Protein AF-A0A5N7B386-F1 (afdb_monomer_lite)

InterPro domains:
  IPR021858 Fungal transcription factor [PF11951] (48-155)

Organism: NCBI:txid1226010

Structure (mmCIF, N/CA/C/O backbone):
data_AF-A0A5N7B386-F1
#
_entry.id   AF-A0A5N7B386-F1
#
loop_
_atom_site.group_PDB
_atom_site.id
_atom_site.type_symbol
_atom_site.label_atom_id
_atom_site.label_alt_id
_atom_site.label_comp_id
_atom_site.label_asym_id
_atom_site.label_entity_id
_atom_site.label_seq_id
_atom_site.pdbx_PDB_ins_code
_atom_site.Cartn_x
_atom_site.Cartn_y
_atom_site.Cartn_z
_atom_site.occupancy
_atom_site.B_iso_or_equiv
_atom_site.auth_seq_id
_atom_site.auth_comp_id
_atom_site.auth_asym_id
_atom_site.auth_atom_id
_atom_site.pdbx_PDB_model_num
ATOM 1 N N . MET A 1 1 ? -4.616 -22.489 17.842 1.00 37.97 1 MET A N 1
ATOM 2 C CA . MET A 1 1 ? -4.211 -21.300 18.626 1.00 37.97 1 MET A CA 1
ATOM 3 C C . MET A 1 1 ? -4.843 -20.005 18.078 1.00 37.97 1 MET A C 1
ATOM 5 O O . MET A 1 1 ? -4.196 -18.973 18.055 1.00 37.97 1 MET A O 1
ATOM 9 N N . VAL A 1 2 ? -6.106 -20.054 17.624 1.00 38.12 2 VAL A N 1
ATOM 10 C CA . VAL A 1 2 ? -6.838 -18.899 17.045 1.00 38.12 2 VAL A CA 1
ATOM 11 C C . VAL A 1 2 ? -8.043 -18.519 17.922 1.00 38.12 2 VAL A C 1
ATOM 13 O O . VAL A 1 2 ? -8.408 -17.356 18.017 1.00 38.12 2 VAL A O 1
ATOM 16 N N . ALA A 1 3 ? -8.583 -19.477 18.683 1.00 32.16 3 ALA A N 1
ATOM 17 C CA . ALA A 1 3 ? -9.737 -19.281 19.563 1.00 32.16 3 ALA A CA 1
ATOM 18 C C . ALA A 1 3 ? -9.483 -18.376 20.790 1.00 32.16 3 ALA A C 1
ATOM 20 O O . ALA A 1 3 ? -10.435 -17.926 21.415 1.00 32.16 3 ALA A O 1
ATOM 21 N N . GLN A 1 4 ? -8.224 -18.093 21.151 1.00 34.38 4 GLN A N 1
ATOM 22 C CA . GLN A 1 4 ? -7.912 -17.219 22.294 1.00 34.38 4 GLN A CA 1
ATOM 23 C C . GLN A 1 4 ? -7.889 -15.724 21.945 1.00 34.38 4 GLN A C 1
ATOM 25 O O . GLN A 1 4 ? -7.995 -14.905 22.850 1.00 34.38 4 GLN A O 1
ATOM 30 N N . LEU A 1 5 ? -7.829 -15.359 20.660 1.00 41.97 5 LEU A N 1
ATOM 31 C CA . LEU A 1 5 ? -7.899 -13.955 20.232 1.00 41.97 5 LEU A CA 1
ATOM 32 C C . LEU A 1 5 ? -9.340 -13.427 20.168 1.00 41.97 5 LEU A C 1
ATOM 34 O O . LEU A 1 5 ? -9.551 -12.225 20.264 1.00 41.97 5 LEU A O 1
ATOM 38 N N . ALA A 1 6 ? -10.335 -14.316 20.094 1.00 40.19 6 ALA A N 1
ATOM 39 C CA . ALA A 1 6 ? -11.751 -13.944 20.085 1.00 40.19 6 ALA A CA 1
ATOM 40 C C . ALA A 1 6 ? -12.287 -13.492 21.461 1.00 40.19 6 ALA A C 1
ATOM 42 O O . ALA A 1 6 ? -13.401 -12.990 21.541 1.00 40.19 6 ALA A O 1
ATOM 43 N N . LYS A 1 7 ? -11.516 -13.656 22.550 1.00 39.50 7 LYS A N 1
ATOM 44 C CA . LYS A 1 7 ? -11.951 -13.308 23.917 1.00 39.50 7 LYS A CA 1
ATOM 45 C C . LYS A 1 7 ? -11.696 -11.856 24.337 1.00 39.50 7 LYS A C 1
ATOM 47 O O . LYS A 1 7 ? -12.086 -11.491 25.438 1.00 39.50 7 LYS A O 1
ATOM 52 N N . PHE A 1 8 ? -11.104 -11.020 23.486 1.00 45.16 8 PHE A N 1
ATOM 53 C CA . PHE A 1 8 ? -10.950 -9.581 23.749 1.00 45.16 8 PHE A CA 1
ATOM 54 C C . PHE A 1 8 ? -11.995 -8.765 22.982 1.00 45.16 8 PHE A C 1
ATOM 56 O O . PHE A 1 8 ? -11.669 -7.811 22.284 1.00 45.16 8 PHE A O 1
ATOM 63 N N . GLN A 1 9 ? -13.259 -9.180 23.090 1.00 45.75 9 GLN A N 1
ATOM 64 C CA . GLN A 1 9 ? -14.392 -8.533 22.424 1.00 45.75 9 GLN A CA 1
ATOM 65 C C . GLN A 1 9 ? -14.812 -7.187 23.033 1.00 45.75 9 GLN A C 1
ATOM 67 O O . GLN A 1 9 ? -15.694 -6.548 22.475 1.00 45.75 9 GLN A O 1
ATOM 72 N N . ASP A 1 10 ? -14.121 -6.703 24.067 1.00 50.88 10 ASP A N 1
ATOM 73 C CA . ASP A 1 10 ? -14.237 -5.319 24.521 1.00 50.88 10 ASP A CA 1
ATOM 74 C C . ASP A 1 10 ? -12.922 -4.581 24.248 1.00 50.88 10 ASP A C 1
ATOM 76 O O . ASP A 1 10 ? -11.924 -4.725 24.964 1.00 50.88 10 ASP A O 1
ATOM 80 N N . GLY A 1 11 ? -12.934 -3.741 23.210 1.00 52.91 11 GLY A N 1
ATOM 81 C CA . GLY A 1 11 ? -11.871 -2.779 22.887 1.00 52.91 11 GLY A CA 1
ATOM 82 C C . GLY A 1 11 ? -11.646 -1.699 23.959 1.00 52.91 11 GLY A C 1
ATOM 83 O O . GLY A 1 11 ? -10.902 -0.752 23.726 1.00 52.91 11 GLY A O 1
ATOM 84 N N . GLU A 1 12 ? -12.267 -1.849 25.130 1.00 59.75 12 GLU A N 1
ATOM 85 C CA . GLU A 1 12 ? -12.204 -0.954 26.287 1.00 59.75 12 GLU A CA 1
ATOM 86 C C . GLU A 1 12 ? -11.506 -1.599 27.496 1.00 59.75 12 GLU A C 1
ATOM 88 O O . GLU A 1 12 ? -11.542 -1.072 28.605 1.00 59.75 12 GLU A O 1
ATOM 93 N N . THR A 1 13 ? -10.846 -2.746 27.320 1.00 73.25 13 THR A N 1
ATOM 94 C CA . THR A 1 13 ? -10.002 -3.286 28.392 1.00 73.25 13 THR A CA 1
ATOM 95 C C . THR A 1 13 ? -8.731 -2.448 28.539 1.00 73.25 13 THR A C 1
ATOM 97 O O . THR A 1 13 ? -8.086 -2.080 27.557 1.00 73.25 13 THR A O 1
ATOM 100 N N . GLU A 1 14 ? -8.316 -2.185 29.779 1.00 78.31 14 GLU A N 1
ATOM 101 C CA . GLU A 1 14 ? -7.071 -1.463 30.079 1.00 78.31 14 GLU A CA 1
ATOM 102 C C . GLU A 1 14 ? -5.854 -2.098 29.376 1.00 78.31 14 GLU A C 1
ATOM 104 O O . GLU A 1 14 ? -4.960 -1.403 28.897 1.00 78.31 14 GLU A O 1
ATOM 109 N N . ALA A 1 15 ? -5.854 -3.428 29.237 1.00 80.25 15 ALA A N 1
ATOM 110 C CA . ALA A 1 15 ? -4.841 -4.166 28.490 1.00 80.25 15 ALA A CA 1
ATOM 111 C C . ALA A 1 15 ? -4.819 -3.801 26.993 1.00 80.25 15 ALA A C 1
ATOM 113 O O . ALA A 1 15 ? -3.742 -3.559 26.448 1.00 80.25 15 ALA A O 1
ATOM 114 N N . ALA A 1 16 ? -5.983 -3.707 26.339 1.00 78.00 16 ALA A N 1
ATOM 115 C CA . ALA A 1 16 ? -6.078 -3.302 24.937 1.00 78.00 16 ALA A CA 1
ATOM 116 C C . ALA A 1 16 ? -5.613 -1.852 24.729 1.00 78.00 16 ALA A C 1
ATOM 118 O O . ALA A 1 16 ? -4.902 -1.570 23.764 1.00 78.00 16 ALA A O 1
ATOM 119 N N . MET A 1 17 ? -5.943 -0.946 25.658 1.00 81.75 17 MET A N 1
ATOM 120 C CA . MET A 1 17 ? -5.470 0.444 25.614 1.00 81.75 17 MET A CA 1
ATOM 121 C C . MET A 1 17 ? -3.948 0.538 25.767 1.00 81.75 17 MET A C 1
ATOM 123 O O . MET A 1 17 ? -3.298 1.257 25.007 1.00 81.75 17 MET A O 1
ATOM 127 N N . ARG A 1 18 ? -3.364 -0.222 26.704 1.00 86.94 18 ARG A N 1
ATOM 128 C CA . ARG A 1 18 ? -1.905 -0.287 26.888 1.00 86.94 18 ARG A CA 1
ATOM 129 C C . ARG A 1 18 ? -1.208 -0.821 25.638 1.00 86.94 18 ARG A C 1
ATOM 131 O O . ARG A 1 18 ? -0.302 -0.170 25.133 1.00 86.94 18 ARG A O 1
ATOM 138 N N . TRP A 1 19 ? -1.685 -1.928 25.068 1.00 87.44 19 TRP A N 1
ATOM 139 C CA . TRP A 1 19 ? -1.124 -2.464 23.823 1.00 87.44 19 TRP A CA 1
ATOM 140 C C . TRP A 1 19 ? -1.241 -1.492 22.650 1.00 87.44 19 TRP A C 1
ATOM 142 O O . TRP A 1 19 ? -0.302 -1.364 21.868 1.00 87.44 19 TRP A O 1
ATOM 152 N N . ALA A 1 20 ? -2.365 -0.784 22.524 1.00 88.38 20 ALA A N 1
ATOM 153 C CA . ALA A 1 20 ? -2.511 0.242 21.500 1.00 88.38 20 ALA A CA 1
ATOM 154 C C . ALA A 1 20 ? -1.475 1.366 21.677 1.00 88.38 20 ALA A C 1
ATOM 156 O O . ALA A 1 20 ? -0.856 1.769 20.694 1.00 88.38 20 ALA A O 1
ATOM 157 N N . SER A 1 21 ? -1.235 1.817 22.912 1.00 90.75 21 SER A N 1
ATOM 158 C CA . SER A 1 21 ? -0.190 2.798 23.228 1.00 90.75 21 SER A CA 1
ATOM 159 C C . SER A 1 21 ? 1.210 2.282 22.880 1.00 90.75 21 SER A C 1
ATOM 161 O O . SER A 1 21 ? 1.994 3.005 22.270 1.00 90.75 21 SER A O 1
ATOM 163 N N . ASP A 1 22 ? 1.525 1.028 23.210 1.00 93.12 22 ASP A N 1
ATOM 164 C CA . ASP A 1 22 ? 2.837 0.427 22.930 1.00 93.12 22 ASP A CA 1
ATOM 165 C C . ASP A 1 22 ? 3.102 0.309 21.421 1.00 93.12 22 ASP A C 1
ATOM 167 O O . ASP A 1 22 ? 4.213 0.571 20.943 1.00 93.12 22 ASP A O 1
ATOM 171 N N . VAL A 1 23 ? 2.076 -0.058 20.645 1.00 93.62 23 VAL A N 1
ATOM 172 C CA . VAL A 1 23 ? 2.156 -0.114 19.178 1.00 93.62 23 VAL A CA 1
ATOM 173 C C . VAL A 1 23 ? 2.307 1.287 18.590 1.00 93.62 23 VAL A C 1
ATOM 175 O O . VAL A 1 23 ? 3.137 1.476 17.702 1.00 93.62 23 VAL A O 1
ATOM 178 N N . GLU A 1 24 ? 1.562 2.275 19.087 1.00 94.31 24 GLU A N 1
ATOM 179 C CA . GLU A 1 24 ? 1.677 3.668 18.643 1.00 94.31 24 GLU A CA 1
ATOM 180 C C . GLU A 1 24 ? 3.087 4.225 18.882 1.00 94.31 24 GLU A C 1
ATOM 182 O O . GLU A 1 24 ? 3.722 4.692 17.933 1.00 94.31 24 GLU A O 1
ATOM 187 N N . LEU A 1 25 ? 3.622 4.055 20.096 1.00 95.88 25 LEU A N 1
ATOM 188 C CA . LEU A 1 25 ? 4.997 4.428 20.443 1.00 95.88 25 LEU A CA 1
ATOM 189 C C . LEU A 1 25 ? 6.021 3.703 19.564 1.00 95.88 25 LEU A C 1
ATOM 191 O O . LEU A 1 25 ? 7.007 4.294 19.129 1.00 95.88 25 LEU A O 1
ATOM 195 N N . SER A 1 26 ? 5.797 2.424 19.261 1.00 96.94 26 SER A N 1
ATOM 196 C CA . SER A 1 26 ? 6.681 1.659 18.375 1.00 96.94 26 SER A CA 1
ATOM 197 C C . SER A 1 26 ? 6.672 2.202 16.945 1.00 96.94 26 SER A C 1
ATOM 199 O O . SER A 1 26 ? 7.731 2.319 16.327 1.00 96.94 26 SER A O 1
ATOM 201 N N . ILE A 1 27 ? 5.501 2.569 16.418 1.00 96.50 27 ILE A N 1
ATOM 202 C CA . ILE A 1 27 ? 5.377 3.189 15.094 1.00 96.50 27 ILE A CA 1
ATOM 203 C C . ILE A 1 27 ? 6.109 4.537 15.071 1.00 96.50 27 ILE A C 1
ATOM 205 O O . ILE A 1 27 ? 6.834 4.812 14.115 1.00 96.50 27 ILE A O 1
ATOM 209 N N . GLU A 1 28 ? 5.940 5.367 16.100 1.00 96.62 28 GLU A N 1
ATOM 210 C CA . GLU A 1 28 ? 6.622 6.663 16.216 1.00 96.62 28 GLU A CA 1
ATOM 211 C C . GLU A 1 28 ? 8.138 6.503 16.328 1.00 96.62 28 GLU A C 1
ATOM 213 O O . GLU A 1 28 ? 8.882 7.158 15.603 1.00 96.62 28 GLU A O 1
ATOM 218 N N . ASN A 1 29 ? 8.608 5.564 17.148 1.00 97.44 29 ASN A N 1
ATOM 219 C CA . ASN A 1 29 ? 10.029 5.255 17.276 1.00 97.44 29 ASN A CA 1
ATOM 220 C C . ASN A 1 29 ? 10.641 4.794 15.947 1.00 97.44 29 ASN A C 1
ATOM 222 O O . ASN A 1 29 ? 11.748 5.208 15.606 1.00 97.44 29 ASN A O 1
ATOM 226 N N . ILE A 1 30 ? 9.935 3.958 15.176 1.00 96.44 30 ILE A N 1
ATOM 227 C CA . ILE A 1 30 ? 10.384 3.533 13.842 1.00 96.44 30 ILE A CA 1
ATOM 228 C C . ILE A 1 30 ? 10.413 4.725 12.882 1.00 96.44 30 ILE A C 1
ATOM 230 O O . ILE A 1 30 ? 11.402 4.895 12.172 1.00 96.44 30 ILE A O 1
ATOM 234 N N . HIS A 1 31 ? 9.368 5.555 12.874 1.00 95.94 31 HIS A N 1
ATOM 235 C CA . HIS A 1 31 ? 9.317 6.746 12.030 1.00 95.94 31 HIS A CA 1
ATOM 236 C C . HIS A 1 31 ? 10.485 7.692 12.326 1.00 95.94 31 HIS A C 1
ATOM 238 O O . HIS A 1 31 ? 11.219 8.048 11.413 1.00 95.94 31 HIS A O 1
ATOM 244 N N . ASN A 1 32 ? 10.718 8.011 13.601 1.00 97.25 32 ASN A N 1
ATOM 245 C CA . ASN A 1 32 ? 11.786 8.913 14.033 1.00 97.25 32 ASN A CA 1
ATOM 246 C C . ASN A 1 32 ? 13.178 8.338 13.752 1.00 97.25 32 ASN A C 1
ATOM 248 O O . ASN A 1 32 ? 14.076 9.055 13.327 1.00 97.25 32 ASN A O 1
ATOM 252 N N . ARG A 1 33 ? 13.378 7.032 13.964 1.00 97.81 33 ARG A N 1
ATOM 253 C CA . ARG A 1 33 ? 14.675 6.383 13.726 1.00 97.81 33 ARG A CA 1
ATOM 254 C C . ARG A 1 33 ? 15.061 6.344 12.247 1.00 97.81 33 ARG A C 1
ATOM 256 O O . ARG A 1 33 ? 16.248 6.303 11.934 1.00 97.81 33 ARG A O 1
ATOM 263 N N . PHE A 1 34 ? 14.076 6.288 11.355 1.00 96.75 34 PHE A N 1
ATOM 264 C CA . PHE A 1 34 ? 14.287 6.157 9.915 1.00 96.75 34 PHE A CA 1
ATOM 265 C C . PHE A 1 34 ? 13.740 7.355 9.128 1.00 96.75 34 PHE A C 1
ATOM 267 O O . PHE A 1 34 ? 13.491 7.213 7.929 1.00 96.75 34 PHE A O 1
ATOM 274 N N . SER A 1 35 ? 13.581 8.516 9.774 1.00 96.38 35 SER A N 1
ATOM 275 C CA . SER A 1 35 ? 13.009 9.727 9.173 1.00 96.38 35 SER A CA 1
ATOM 276 C C . SER A 1 35 ? 13.741 10.110 7.894 1.00 96.38 35 SER A C 1
ATOM 278 O O . SER A 1 35 ? 13.108 10.241 6.857 1.00 96.38 35 SER A O 1
ATOM 280 N N . ASP A 1 36 ? 15.075 10.112 7.916 1.00 96.69 36 ASP A N 1
ATOM 281 C CA . ASP A 1 36 ? 15.891 10.477 6.755 1.00 96.69 36 ASP A CA 1
ATOM 282 C C . ASP A 1 36 ? 15.623 9.563 5.548 1.00 96.69 36 ASP A C 1
ATOM 284 O O . ASP A 1 36 ? 15.568 10.013 4.406 1.00 96.69 36 ASP A O 1
ATOM 288 N N . LEU A 1 37 ? 15.421 8.260 5.777 1.00 95.94 37 LEU A N 1
ATOM 289 C CA . LEU A 1 37 ? 15.104 7.314 4.701 1.00 95.94 37 LEU A CA 1
ATOM 290 C C . LEU A 1 37 ? 13.681 7.506 4.173 1.00 95.94 37 LEU A C 1
ATOM 292 O O . LEU A 1 37 ? 13.443 7.319 2.978 1.00 95.94 37 LEU A O 1
ATOM 296 N N . ILE A 1 38 ? 12.743 7.849 5.056 1.00 96.25 38 ILE A N 1
ATOM 297 C CA . ILE A 1 38 ? 11.358 8.160 4.696 1.00 96.25 38 ILE A CA 1
ATOM 298 C C . ILE A 1 38 ? 11.314 9.461 3.885 1.00 96.25 38 ILE A C 1
ATOM 300 O O . ILE A 1 38 ? 10.672 9.485 2.837 1.00 96.25 38 ILE A O 1
ATOM 304 N N . ASP A 1 39 ? 12.067 10.482 4.285 1.00 95.88 39 ASP A N 1
ATOM 305 C CA . ASP A 1 39 ? 12.170 11.768 3.592 1.00 95.88 39 ASP A CA 1
ATOM 306 C C . ASP A 1 39 ? 12.819 11.611 2.215 1.00 95.88 39 ASP A C 1
ATOM 308 O O . ASP A 1 39 ? 12.307 12.114 1.211 1.00 95.88 39 ASP A O 1
ATOM 312 N N . VAL A 1 40 ? 13.900 10.826 2.125 1.00 95.88 40 VAL A N 1
ATOM 313 C CA . VAL A 1 40 ? 14.499 10.464 0.833 1.00 95.88 40 VAL A CA 1
ATOM 314 C C . VAL A 1 40 ? 13.477 9.748 -0.045 1.00 95.88 40 VAL A C 1
ATOM 316 O O . VAL A 1 40 ? 13.371 10.069 -1.227 1.00 95.88 40 VAL A O 1
ATOM 319 N N . ALA A 1 41 ? 12.705 8.804 0.507 1.00 96.38 41 ALA A N 1
ATOM 320 C CA . ALA A 1 41 ? 11.666 8.101 -0.240 1.00 96.38 41 ALA A CA 1
ATOM 321 C C . ALA A 1 41 ? 10.554 9.045 -0.727 1.00 96.38 41 ALA A C 1
ATOM 323 O O . ALA A 1 41 ? 10.109 8.912 -1.867 1.00 96.38 41 ALA A O 1
ATOM 324 N N . ALA A 1 42 ? 10.138 10.009 0.098 1.00 95.00 42 ALA A N 1
ATOM 325 C CA . ALA A 1 42 ? 9.149 11.024 -0.256 1.00 95.00 42 ALA A CA 1
ATOM 326 C C . ALA A 1 42 ? 9.636 11.942 -1.391 1.00 95.00 42 ALA A C 1
ATOM 328 O O . ALA A 1 42 ? 8.837 12.364 -2.227 1.00 95.00 42 ALA A O 1
ATOM 329 N N . GLY A 1 43 ? 10.948 12.198 -1.460 1.00 94.06 43 GLY A N 1
ATOM 330 C CA . GLY A 1 43 ? 11.591 12.961 -2.533 1.00 94.06 43 GLY A CA 1
ATOM 331 C C . GLY A 1 43 ? 11.851 12.182 -3.829 1.00 94.06 43 GLY A C 1
ATOM 332 O O . GLY A 1 43 ? 12.235 12.786 -4.833 1.00 94.06 43 GLY A O 1
ATOM 333 N N . LEU A 1 44 ? 11.656 10.856 -3.849 1.00 94.38 44 LEU A N 1
ATOM 334 C CA . LEU A 1 44 ? 11.841 10.064 -5.066 1.00 94.38 44 LEU A CA 1
ATOM 335 C C . LEU A 1 44 ? 10.797 10.431 -6.117 1.00 94.38 44 LEU A C 1
ATOM 337 O O . LEU A 1 44 ? 9.609 10.589 -5.834 1.00 94.38 44 LEU A O 1
ATOM 341 N N . SER A 1 45 ? 11.231 10.451 -7.371 1.00 93.31 45 SER A N 1
ATOM 342 C CA . SER A 1 45 ? 10.365 10.640 -8.522 1.00 93.31 45 SER A CA 1
ATOM 343 C C . SER A 1 45 ? 10.501 9.481 -9.503 1.00 93.31 45 SER A C 1
ATOM 345 O O . SER A 1 45 ? 11.368 8.613 -9.402 1.00 93.31 45 SER A O 1
ATOM 347 N N . VAL A 1 46 ? 9.642 9.495 -10.515 1.00 89.06 46 VAL A N 1
ATOM 348 C CA . VAL A 1 46 ? 9.711 8.584 -11.657 1.00 89.06 46 VAL A CA 1
ATOM 349 C C . VAL A 1 46 ? 10.976 8.779 -12.511 1.00 89.06 46 VAL A C 1
ATOM 351 O O . VAL A 1 46 ? 11.283 7.909 -13.318 1.00 89.06 46 VAL A O 1
ATOM 354 N N . SER A 1 47 ? 11.686 9.903 -12.392 1.00 90.12 47 SER A N 1
ATOM 355 C CA . SER A 1 47 ? 12.962 10.126 -13.085 1.00 90.12 47 SER A CA 1
ATOM 356 C C . SER A 1 47 ? 14.177 9.752 -12.236 1.00 90.12 47 SER A C 1
ATOM 358 O O . SER A 1 47 ? 15.281 9.684 -12.771 1.00 90.12 47 SER A O 1
ATOM 360 N N . THR A 1 48 ? 14.001 9.488 -10.936 1.00 90.56 48 THR A N 1
ATOM 361 C CA . THR A 1 48 ? 15.105 9.094 -10.058 1.00 90.56 48 THR A CA 1
ATOM 362 C C . THR A 1 48 ? 15.666 7.736 -10.461 1.00 90.56 48 THR A C 1
ATOM 364 O O . THR A 1 48 ? 14.921 6.752 -10.541 1.00 90.56 48 THR A O 1
ATOM 367 N N . ASP A 1 49 ? 16.985 7.688 -10.657 1.00 86.69 49 ASP A N 1
ATOM 368 C CA . ASP A 1 49 ? 17.706 6.498 -11.097 1.00 86.69 49 ASP A CA 1
ATOM 369 C C . ASP A 1 49 ? 17.391 5.272 -10.223 1.00 86.69 49 ASP A C 1
ATOM 371 O O . ASP A 1 49 ? 17.666 5.235 -9.024 1.00 86.69 49 ASP A O 1
ATOM 375 N N . ASN A 1 50 ? 16.802 4.251 -10.848 1.00 86.31 50 ASN A N 1
ATOM 376 C CA . ASN A 1 50 ? 16.429 3.002 -10.191 1.00 86.31 50 ASN A CA 1
ATOM 377 C C . ASN A 1 50 ? 17.571 1.967 -10.185 1.00 86.31 50 ASN A C 1
ATOM 379 O O . ASN A 1 50 ? 17.391 0.880 -9.638 1.00 86.31 50 ASN A O 1
ATOM 383 N N . SER A 1 51 ? 18.724 2.270 -10.796 1.00 83.31 51 SER A N 1
ATOM 384 C CA . SER A 1 51 ? 19.889 1.377 -10.828 1.00 83.31 51 SER A CA 1
ATOM 385 C C . SER A 1 51 ? 20.552 1.251 -9.451 1.00 83.31 51 SER A C 1
ATOM 387 O O . SER A 1 51 ? 21.032 0.179 -9.066 1.00 83.31 51 SER A O 1
ATOM 389 N N . HIS A 1 52 ? 20.515 2.329 -8.663 1.00 86.69 52 HIS A N 1
ATOM 390 C CA . HIS A 1 52 ? 21.081 2.351 -7.328 1.00 86.69 52 HIS A CA 1
ATOM 391 C C . HIS A 1 52 ? 20.155 1.635 -6.343 1.00 86.69 52 HIS A C 1
ATOM 393 O O . HIS A 1 52 ? 19.061 2.117 -6.062 1.00 86.69 52 HIS A O 1
ATOM 399 N N . ARG A 1 53 ? 20.613 0.514 -5.762 1.00 89.38 53 ARG A N 1
ATOM 400 C CA . ARG A 1 53 ? 19.817 -0.417 -4.923 1.00 89.38 53 ARG A CA 1
ATOM 401 C C . ARG A 1 53 ? 18.955 0.244 -3.845 1.00 89.38 53 ARG A C 1
ATOM 403 O O . ARG A 1 53 ? 17.905 -0.294 -3.502 1.00 89.38 53 ARG A O 1
ATOM 410 N N . LEU A 1 54 ? 19.387 1.385 -3.309 1.00 93.12 54 LEU A N 1
ATOM 411 C CA . LEU A 1 54 ? 18.622 2.145 -2.321 1.00 93.12 54 LEU A CA 1
ATOM 412 C C . LEU A 1 54 ? 17.224 2.522 -2.838 1.00 93.12 54 LEU A C 1
ATOM 414 O O . LEU A 1 54 ? 16.243 2.312 -2.136 1.00 93.12 54 LEU A O 1
ATOM 418 N N . VAL A 1 55 ? 17.116 3.005 -4.074 1.00 94.38 55 VAL A N 1
ATOM 419 C CA . VAL A 1 55 ? 15.866 3.516 -4.654 1.00 94.38 55 VAL A CA 1
ATOM 420 C C . VAL A 1 55 ? 14.779 2.432 -4.782 1.00 94.38 55 VAL A C 1
ATOM 422 O O . VAL A 1 55 ? 13.702 2.611 -4.204 1.00 94.38 55 VAL A O 1
ATOM 425 N N . PRO A 1 56 ? 15.008 1.277 -5.445 1.00 93.38 56 PRO A N 1
ATOM 426 C CA . PRO A 1 56 ? 14.014 0.207 -5.498 1.00 93.38 56 PRO A CA 1
ATOM 427 C C . PRO A 1 56 ? 13.739 -0.419 -4.122 1.00 93.38 56 PRO A C 1
ATOM 429 O O . PRO A 1 56 ? 12.647 -0.947 -3.904 1.00 93.38 56 PRO A O 1
ATOM 432 N N . ASN A 1 57 ? 14.685 -0.352 -3.176 1.00 95.44 57 ASN A N 1
ATOM 433 C CA . ASN A 1 57 ? 14.451 -0.798 -1.802 1.00 95.44 57 ASN A CA 1
ATOM 434 C C . ASN A 1 57 ? 13.499 0.143 -1.059 1.00 95.44 57 ASN A C 1
ATOM 436 O O . ASN A 1 57 ? 12.542 -0.337 -0.455 1.00 95.44 57 ASN A O 1
ATOM 440 N N . LEU A 1 58 ? 13.698 1.461 -1.144 1.00 96.62 58 LEU A N 1
ATOM 441 C CA . LEU A 1 58 ? 12.802 2.448 -0.534 1.00 96.62 58 LEU A CA 1
ATOM 442 C C . LEU A 1 58 ? 11.392 2.361 -1.125 1.00 96.62 58 LEU A C 1
ATOM 444 O O . LEU A 1 58 ? 10.420 2.282 -0.374 1.00 96.62 58 LEU A O 1
ATOM 448 N N . ARG A 1 59 ? 11.280 2.220 -2.454 1.00 96.00 59 ARG A N 1
ATOM 449 C CA . ARG A 1 59 ? 10.006 1.971 -3.155 1.00 96.00 59 ARG A CA 1
ATOM 450 C C . ARG A 1 59 ? 9.284 0.694 -2.705 1.00 96.00 59 ARG A C 1
ATOM 452 O O . ARG A 1 59 ? 8.099 0.548 -2.982 1.00 96.00 59 ARG A O 1
ATOM 459 N N . ARG A 1 60 ? 9.965 -0.230 -2.014 1.00 95.00 60 ARG A N 1
ATOM 460 C CA . ARG A 1 60 ? 9.362 -1.447 -1.447 1.00 95.00 60 ARG A CA 1
ATOM 461 C C . ARG A 1 60 ? 9.098 -1.344 0.054 1.00 95.00 60 ARG A C 1
ATOM 463 O O . ARG A 1 60 ? 8.017 -1.707 0.504 1.00 95.00 60 ARG A O 1
ATOM 470 N N . VAL A 1 61 ? 10.091 -0.918 0.829 1.00 96.81 61 VAL A N 1
ATOM 471 C CA . VAL A 1 61 ? 10.062 -0.982 2.298 1.00 96.81 61 VAL A CA 1
ATOM 472 C C . VAL A 1 61 ? 9.183 0.115 2.888 1.00 96.81 61 VAL A C 1
ATOM 474 O O . VAL A 1 61 ? 8.415 -0.154 3.808 1.00 96.81 61 VAL A O 1
ATOM 477 N N . VAL A 1 62 ? 9.230 1.328 2.336 1.00 97.94 62 VAL A N 1
ATOM 478 C CA . VAL A 1 62 ? 8.451 2.457 2.863 1.00 97.94 62 VAL A CA 1
ATOM 479 C C . VAL A 1 62 ? 6.937 2.228 2.721 1.00 97.94 62 VAL A C 1
ATOM 481 O O . VAL A 1 62 ? 6.224 2.421 3.707 1.00 97.94 62 VAL A O 1
ATOM 484 N N . PRO A 1 63 ? 6.410 1.695 1.597 1.00 98.50 63 PRO A N 1
ATOM 485 C CA . PRO A 1 63 ? 5.002 1.309 1.522 1.00 98.50 63 PRO A CA 1
ATOM 486 C C . PRO A 1 63 ? 4.582 0.257 2.554 1.00 98.50 63 PRO A C 1
ATOM 488 O O . PRO A 1 63 ? 3.465 0.316 3.059 1.00 98.50 63 PRO A O 1
ATOM 491 N N . LEU A 1 64 ? 5.461 -0.696 2.890 1.00 98.12 64 LEU A N 1
ATOM 492 C CA . LEU A 1 64 ? 5.184 -1.705 3.921 1.00 98.12 64 LEU A CA 1
ATOM 493 C C . LEU A 1 64 ? 5.042 -1.072 5.305 1.00 98.12 64 LEU A C 1
ATOM 495 O O . LEU A 1 64 ? 4.113 -1.419 6.030 1.00 98.12 64 LEU A O 1
ATOM 499 N N . PHE A 1 65 ? 5.908 -0.116 5.645 1.00 98.12 65 PHE A N 1
ATOM 500 C CA . PHE A 1 65 ? 5.787 0.645 6.886 1.00 98.12 65 PHE A CA 1
ATOM 501 C C . PHE A 1 65 ? 4.445 1.391 6.958 1.00 98.12 65 PHE A C 1
ATOM 503 O O . PHE A 1 65 ? 3.689 1.217 7.913 1.00 98.12 65 PHE A O 1
ATOM 510 N N . TYR A 1 66 ? 4.090 2.147 5.917 1.00 98.50 66 TYR A N 1
ATOM 511 C CA . TYR A 1 66 ? 2.821 2.878 5.897 1.00 98.50 66 TYR A CA 1
ATOM 512 C C . TYR A 1 66 ? 1.589 1.962 5.874 1.00 98.50 66 TYR A C 1
ATOM 514 O O . TYR A 1 66 ? 0.546 2.338 6.404 1.00 98.50 66 TYR A O 1
ATOM 522 N N . ALA A 1 67 ? 1.691 0.741 5.342 1.00 98.12 67 ALA A N 1
ATOM 523 C CA . ALA A 1 67 ? 0.617 -0.249 5.432 1.00 98.12 67 ALA A CA 1
ATOM 524 C C . ALA A 1 67 ? 0.350 -0.683 6.882 1.00 98.12 67 ALA A C 1
ATOM 526 O O . ALA A 1 67 ? -0.808 -0.855 7.261 1.00 98.12 6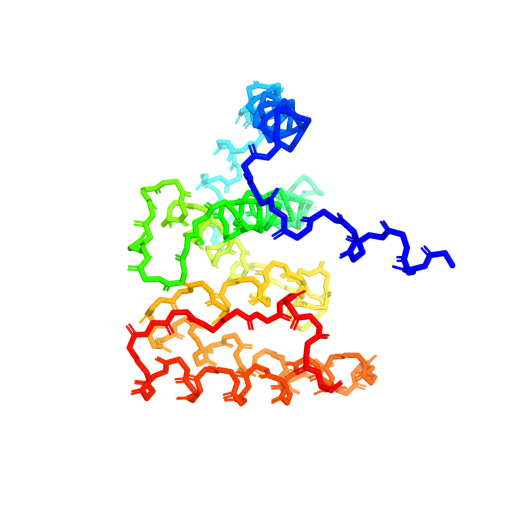7 ALA A O 1
ATOM 527 N N . VAL A 1 68 ? 1.399 -0.813 7.705 1.00 97.00 68 VAL A N 1
ATOM 528 C CA . VAL A 1 68 ? 1.265 -1.076 9.150 1.00 97.00 68 VAL A CA 1
ATOM 529 C C . VAL A 1 68 ? 0.582 0.099 9.845 1.00 97.00 68 VAL A C 1
ATOM 531 O O . VAL A 1 68 ? -0.340 -0.118 10.628 1.00 97.00 68 VAL A O 1
ATOM 534 N N . VAL A 1 69 ? 0.969 1.336 9.510 1.00 96.75 69 VAL A N 1
ATOM 535 C CA . VAL A 1 69 ? 0.317 2.551 10.029 1.00 96.75 69 VAL A CA 1
ATOM 536 C C . VAL A 1 69 ? -1.171 2.562 9.679 1.00 96.75 69 VAL A C 1
ATOM 538 O O . VAL A 1 69 ? -2.006 2.750 10.561 1.00 96.75 69 VAL A O 1
ATOM 541 N N . LEU A 1 70 ? -1.523 2.315 8.413 1.00 96.00 70 LEU A N 1
ATOM 542 C CA . LEU A 1 70 ? -2.919 2.253 7.976 1.00 96.00 70 LEU A CA 1
ATOM 543 C C . LEU A 1 70 ? -3.698 1.157 8.693 1.00 96.00 70 LEU A C 1
ATOM 545 O O . LEU A 1 70 ? -4.820 1.404 9.121 1.00 96.00 70 LEU A O 1
ATOM 549 N N . TYR A 1 71 ? -3.113 -0.031 8.840 1.00 94.31 71 TYR A N 1
ATOM 550 C CA . TYR A 1 71 ? -3.767 -1.150 9.507 1.00 94.31 71 TYR A CA 1
ATOM 551 C C . TYR A 1 71 ? -4.035 -0.844 10.982 1.00 94.31 71 TYR A C 1
ATOM 553 O O . TYR A 1 71 ? -5.161 -1.004 11.445 1.00 94.31 71 TYR A O 1
ATOM 561 N N . PHE A 1 72 ? -3.036 -0.325 11.698 1.00 93.31 72 PHE A N 1
ATOM 562 C CA . PHE A 1 72 ? -3.185 0.071 13.095 1.00 93.31 72 PHE A CA 1
ATOM 563 C C . PHE A 1 72 ? -4.266 1.143 13.278 1.00 93.31 72 PHE A C 1
ATOM 565 O O . PHE A 1 72 ? -5.149 0.998 14.123 1.00 93.31 72 PHE A O 1
ATOM 572 N N . LEU A 1 73 ? -4.245 2.190 12.447 1.00 91.94 73 LEU A N 1
ATOM 573 C CA . LEU A 1 73 ? -5.246 3.255 12.500 1.00 91.94 73 LEU A CA 1
ATOM 574 C C . LEU A 1 73 ? -6.640 2.746 12.120 1.00 91.94 73 LEU A C 1
ATOM 576 O O . LEU A 1 73 ? -7.608 3.135 12.760 1.00 91.94 73 LEU A O 1
ATOM 580 N N . ARG A 1 74 ? -6.757 1.832 11.147 1.00 89.81 74 ARG A N 1
ATOM 581 C CA . ARG A 1 74 ? -8.034 1.186 10.809 1.00 89.81 74 ARG A CA 1
ATOM 582 C C . ARG A 1 74 ? -8.598 0.409 11.993 1.00 89.81 74 ARG A C 1
ATOM 584 O O . ARG A 1 74 ? -9.784 0.520 12.251 1.00 89.81 74 ARG A O 1
ATOM 591 N N . VAL A 1 75 ? -7.772 -0.369 12.694 1.00 87.00 75 VAL A N 1
ATOM 592 C CA . VAL A 1 75 ? -8.213 -1.163 13.854 1.00 87.00 75 VAL A CA 1
ATOM 593 C C . VAL A 1 75 ? -8.636 -0.262 15.019 1.00 87.00 75 VAL A C 1
ATOM 595 O O . VAL A 1 75 ? -9.580 -0.589 15.730 1.00 87.00 75 VAL A O 1
ATOM 598 N N . ARG A 1 76 ? -7.975 0.888 15.207 1.00 84.94 76 ARG A N 1
ATOM 599 C CA . ARG A 1 76 ? -8.339 1.859 16.253 1.00 84.94 76 ARG A CA 1
ATOM 600 C C . ARG A 1 76 ? -9.549 2.722 15.912 1.00 84.94 76 ARG A C 1
ATOM 602 O O . ARG A 1 76 ? -10.245 3.178 16.816 1.00 84.94 76 ARG A O 1
ATOM 609 N N . SER A 1 77 ? -9.775 2.993 14.633 1.00 82.56 77 SER A N 1
ATOM 610 C CA . SER A 1 77 ? -10.867 3.844 14.176 1.00 82.56 77 SER A CA 1
ATOM 611 C C . SER A 1 77 ? -12.110 3.028 13.854 1.00 82.56 77 SER A C 1
ATOM 613 O O . SER A 1 77 ? -12.080 2.111 13.040 1.00 82.56 77 SER A O 1
ATOM 615 N N . GLY A 1 78 ? -13.252 3.430 14.408 1.00 75.12 78 GLY A N 1
ATOM 616 C CA . GLY A 1 78 ? -14.531 2.828 14.037 1.00 75.12 78 GLY A CA 1
ATOM 617 C C . GLY A 1 78 ? -14.865 3.020 12.543 1.00 75.12 78 GLY A C 1
ATOM 618 O O . GLY A 1 78 ? -14.373 3.962 11.912 1.00 75.12 78 GLY A O 1
ATOM 619 N N . PRO A 1 79 ? -15.759 2.197 11.962 1.00 76.06 79 PRO A N 1
ATOM 620 C CA . PRO A 1 79 ? -16.015 2.185 10.517 1.00 76.06 79 PRO A CA 1
ATOM 621 C C . PRO A 1 79 ? -16.576 3.496 9.939 1.00 76.06 79 PRO A C 1
ATOM 623 O O . PRO A 1 79 ? -16.483 3.744 8.737 1.00 76.06 79 PRO A O 1
ATOM 626 N N . ARG A 1 80 ? -17.156 4.333 10.808 1.00 80.94 80 ARG A N 1
ATOM 627 C CA . ARG A 1 80 ? -17.770 5.631 10.489 1.00 80.94 80 ARG A CA 1
ATOM 628 C C . ARG A 1 80 ? -16.829 6.824 10.639 1.00 80.94 80 ARG A C 1
ATOM 630 O O . ARG A 1 80 ? -17.231 7.944 10.342 1.00 80.94 80 ARG A O 1
ATOM 637 N N . GLN A 1 81 ? -15.613 6.617 11.140 1.00 84.25 81 GLN A N 1
ATOM 638 C CA . GLN A 1 81 ? -14.683 7.722 11.333 1.00 84.25 81 GLN A CA 1
ATOM 639 C C . GLN A 1 81 ? -14.055 8.137 9.993 1.00 84.25 81 GLN A C 1
ATOM 641 O O . GLN A 1 81 ? -13.660 7.266 9.211 1.00 84.25 81 GLN A O 1
ATOM 646 N N . PRO A 1 82 ? -13.938 9.450 9.718 1.00 87.25 82 PRO A N 1
ATOM 647 C CA . PRO A 1 82 ? -13.223 9.929 8.544 1.00 87.25 82 PRO A CA 1
ATOM 648 C C . PRO A 1 82 ? -11.736 9.558 8.619 1.00 87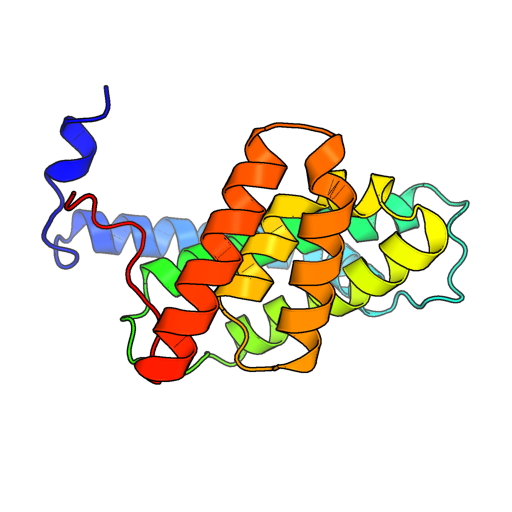.25 82 PRO A C 1
ATOM 650 O O . PRO A 1 82 ? -11.191 9.295 9.693 1.00 87.25 82 PRO A O 1
ATOM 653 N N . LEU A 1 83 ? -11.066 9.563 7.464 1.00 90.81 83 LEU A N 1
ATOM 654 C CA . LEU A 1 83 ? -9.619 9.366 7.402 1.00 90.81 83 LEU A CA 1
ATOM 655 C C . LEU A 1 83 ? -8.903 10.474 8.180 1.00 90.81 83 LEU A C 1
ATOM 657 O O . LEU A 1 83 ? -9.137 11.660 7.943 1.00 90.81 83 LEU A O 1
ATOM 661 N N . THR A 1 84 ? -7.992 10.093 9.071 1.00 93.44 84 THR A N 1
ATOM 662 C CA . THR A 1 84 ? -7.127 11.067 9.749 1.00 93.44 84 THR A CA 1
ATOM 663 C C . THR A 1 84 ? -6.069 11.615 8.780 1.00 93.44 84 THR A C 1
ATOM 665 O O . THR A 1 84 ? -5.723 10.937 7.806 1.00 93.44 84 THR A O 1
ATOM 668 N N . PRO A 1 85 ? -5.473 12.796 9.042 1.00 94.81 85 PRO A N 1
ATOM 669 C CA . PRO A 1 85 ? -4.381 13.322 8.218 1.00 94.81 85 PRO A CA 1
ATOM 670 C C . PRO A 1 85 ? -3.222 12.330 8.055 1.00 94.81 85 PRO A C 1
ATOM 672 O O . PRO A 1 85 ? -2.676 12.189 6.964 1.00 94.81 85 PRO A O 1
ATOM 675 N N . ARG A 1 86 ? -2.911 11.569 9.113 1.00 94.88 86 ARG A N 1
ATOM 676 C CA . ARG A 1 86 ? -1.886 10.516 9.100 1.00 94.88 86 ARG A CA 1
ATOM 677 C C . ARG A 1 86 ? -2.247 9.362 8.160 1.00 94.88 86 ARG A C 1
ATOM 679 O O . ARG A 1 86 ? -1.369 8.844 7.478 1.00 94.88 86 ARG A O 1
ATOM 686 N N . GLN A 1 87 ? -3.524 8.973 8.083 1.00 95.50 87 GLN A N 1
ATOM 687 C CA . GLN A 1 87 ? -3.980 7.974 7.109 1.00 95.50 87 GLN A CA 1
ATOM 688 C C . GLN A 1 87 ? -3.897 8.507 5.676 1.00 95.50 87 GLN A C 1
ATOM 690 O O . GLN A 1 87 ? -3.415 7.805 4.792 1.00 95.50 87 GLN A O 1
ATOM 695 N N . VAL A 1 88 ? -4.329 9.750 5.442 1.00 96.31 88 VAL A N 1
ATOM 696 C CA . VAL A 1 88 ? -4.249 10.390 4.117 1.00 96.31 88 VAL A CA 1
ATOM 697 C C . VAL A 1 88 ? -2.800 10.470 3.636 1.00 96.31 88 VAL A C 1
ATOM 699 O O . VAL A 1 88 ? -2.511 10.153 2.482 1.00 96.31 88 VAL A O 1
ATOM 702 N N . ASP A 1 89 ? -1.882 10.842 4.523 1.00 96.25 89 ASP A N 1
ATOM 703 C CA . ASP A 1 89 ? -0.464 10.927 4.196 1.00 96.25 89 ASP A CA 1
ATOM 704 C C . ASP A 1 89 ? 0.159 9.548 3.921 1.00 96.25 89 ASP A C 1
ATOM 706 O O . ASP A 1 89 ? 0.866 9.370 2.927 1.00 96.25 89 ASP A O 1
ATOM 710 N N . ALA A 1 90 ? -0.184 8.533 4.719 1.00 97.62 90 ALA A N 1
ATOM 711 C CA . ALA A 1 90 ? 0.241 7.155 4.481 1.00 97.62 90 ALA A CA 1
ATOM 712 C C . ALA A 1 90 ? -0.249 6.617 3.122 1.00 97.62 90 ALA A C 1
ATOM 714 O O . ALA A 1 90 ? 0.526 6.019 2.372 1.00 97.62 90 ALA A O 1
ATOM 715 N N . LEU A 1 91 ? -1.516 6.873 2.766 1.00 98.00 91 LEU A N 1
ATOM 716 C CA . LEU A 1 91 ? -2.081 6.521 1.458 1.00 98.00 91 LEU A CA 1
ATOM 717 C C . LEU A 1 91 ? -1.297 7.170 0.313 1.00 98.00 91 LEU A C 1
ATOM 719 O O . LEU A 1 91 ? -0.958 6.496 -0.662 1.00 98.00 91 LEU A O 1
ATOM 723 N N . ARG A 1 92 ? -0.979 8.464 0.443 1.00 97.31 92 ARG A N 1
ATOM 724 C CA . ARG A 1 92 ? -0.208 9.217 -0.552 1.00 97.31 92 ARG A CA 1
ATOM 725 C C . ARG A 1 92 ? 1.183 8.618 -0.755 1.00 97.31 92 ARG A C 1
ATOM 727 O O . ARG A 1 92 ? 1.574 8.385 -1.898 1.00 97.31 92 ARG A O 1
ATOM 734 N N . HIS A 1 93 ? 1.908 8.333 0.326 1.00 97.81 93 HIS A N 1
ATOM 735 C CA . HIS A 1 93 ? 3.245 7.740 0.250 1.00 97.81 93 HIS A CA 1
ATOM 736 C C . HIS A 1 93 ? 3.229 6.365 -0.424 1.00 97.81 93 HIS A C 1
ATOM 738 O O . HIS A 1 93 ? 4.043 6.108 -1.315 1.00 97.81 93 HIS A O 1
ATOM 744 N N . ILE A 1 94 ? 2.279 5.497 -0.053 1.00 98.50 94 ILE A N 1
ATOM 745 C CA . ILE A 1 94 ? 2.137 4.176 -0.679 1.00 98.50 94 ILE A CA 1
ATOM 746 C C . ILE A 1 94 ? 1.865 4.324 -2.175 1.00 98.50 94 ILE A C 1
ATOM 748 O O . ILE A 1 94 ? 2.568 3.709 -2.974 1.00 98.50 94 ILE A O 1
ATOM 752 N N . MET A 1 95 ? 0.878 5.138 -2.563 1.00 98.19 95 MET A N 1
ATOM 753 C CA . MET A 1 95 ? 0.488 5.271 -3.968 1.00 98.19 95 MET A CA 1
ATOM 754 C C . MET A 1 95 ? 1.600 5.873 -4.824 1.00 98.19 95 MET A C 1
ATOM 756 O O . MET A 1 95 ? 1.924 5.313 -5.870 1.00 98.19 95 MET A O 1
ATOM 760 N N . ASN A 1 96 ? 2.251 6.946 -4.366 1.00 97.62 96 ASN A N 1
ATOM 761 C CA . ASN A 1 96 ? 3.351 7.574 -5.100 1.00 97.62 96 ASN A CA 1
ATOM 762 C C . ASN A 1 96 ? 4.488 6.584 -5.380 1.00 97.62 96 ASN A C 1
ATOM 764 O O . ASN A 1 96 ? 4.940 6.455 -6.520 1.00 97.62 96 ASN A O 1
ATOM 768 N N . LEU A 1 97 ? 4.924 5.843 -4.359 1.00 98.06 97 LEU A N 1
ATOM 769 C CA . LEU A 1 97 ? 5.989 4.853 -4.510 1.00 98.06 97 LEU A CA 1
ATOM 770 C C . LEU A 1 97 ? 5.537 3.640 -5.330 1.00 98.06 97 LEU A C 1
ATOM 772 O O . LEU A 1 97 ? 6.332 3.109 -6.103 1.00 98.06 97 LEU A O 1
ATOM 776 N N . ALA A 1 98 ? 4.270 3.232 -5.226 1.00 97.94 98 ALA A N 1
ATOM 777 C CA . ALA A 1 98 ? 3.709 2.150 -6.026 1.00 97.94 98 ALA A CA 1
ATOM 778 C C . ALA A 1 98 ? 3.675 2.489 -7.521 1.00 97.94 98 ALA A C 1
ATOM 780 O O . ALA A 1 98 ? 4.116 1.675 -8.332 1.00 97.94 98 ALA A O 1
ATOM 781 N N . PHE A 1 99 ? 3.226 3.691 -7.896 1.00 97.31 99 PHE A N 1
ATOM 782 C CA . PHE A 1 99 ? 3.243 4.145 -9.289 1.00 97.31 99 PHE A CA 1
ATOM 783 C C . PHE A 1 99 ? 4.663 4.155 -9.859 1.00 97.31 99 PHE A C 1
ATOM 785 O O . PHE A 1 99 ? 4.899 3.663 -10.965 1.00 97.31 99 PHE A O 1
ATOM 792 N N . GLN A 1 100 ? 5.625 4.660 -9.083 1.00 96.12 100 GLN A N 1
ATOM 793 C CA . GLN A 1 100 ? 7.031 4.640 -9.473 1.00 96.12 100 GLN A CA 1
ATOM 794 C C . GLN A 1 100 ? 7.542 3.208 -9.645 1.00 96.12 100 GLN A C 1
ATOM 796 O O . GLN A 1 100 ? 8.080 2.871 -10.696 1.00 96.12 100 GLN A O 1
ATOM 801 N N . ALA A 1 101 ? 7.347 2.347 -8.644 1.00 96.06 101 ALA A N 1
ATOM 802 C CA . ALA A 1 101 ? 7.802 0.961 -8.679 1.00 96.06 101 ALA A CA 1
ATOM 803 C C . ALA A 1 101 ? 7.192 0.190 -9.856 1.00 96.06 101 ALA A C 1
ATOM 805 O O . ALA A 1 101 ? 7.893 -0.565 -10.528 1.00 96.06 101 ALA A O 1
ATOM 806 N N . HIS A 1 102 ? 5.908 0.415 -10.143 1.00 96.88 102 HIS A N 1
ATOM 807 C CA . HIS A 1 102 ? 5.224 -0.196 -11.272 1.00 96.88 102 HIS A CA 1
ATOM 808 C C . HIS A 1 102 ? 5.833 0.223 -12.614 1.00 96.88 102 HIS A C 1
ATOM 810 O O . HIS A 1 102 ? 6.019 -0.620 -13.486 1.00 96.88 102 HIS A O 1
ATOM 816 N N . LYS A 1 103 ? 6.207 1.497 -12.780 1.00 95.06 103 LYS A N 1
ATOM 817 C CA . LYS A 1 103 ? 6.835 1.967 -14.022 1.00 95.06 103 LYS A CA 1
ATOM 818 C C . LYS A 1 103 ? 8.185 1.295 -14.310 1.00 95.06 103 LYS A C 1
ATOM 820 O O . LYS A 1 103 ? 8.513 1.104 -15.476 1.00 95.06 103 LYS A O 1
ATOM 825 N N . TYR A 1 104 ? 8.948 0.928 -13.281 1.00 93.12 104 TYR A N 1
ATOM 826 C CA . TYR A 1 104 ? 10.250 0.273 -13.458 1.00 93.12 104 TYR A CA 1
ATOM 827 C C . TYR A 1 104 ? 10.168 -1.258 -13.517 1.00 93.12 104 TYR A C 1
ATOM 829 O O . TYR A 1 104 ? 10.7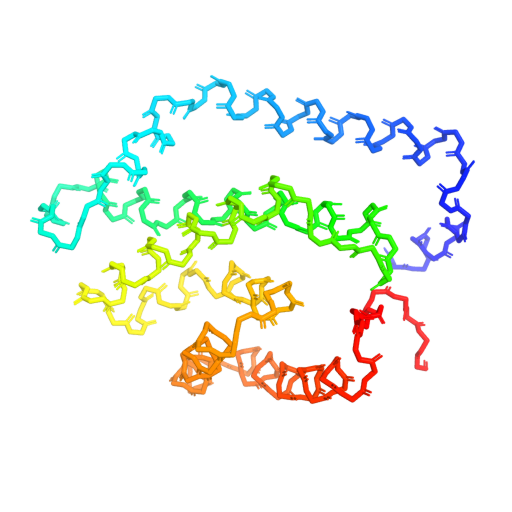72 -1.870 -14.392 1.00 93.12 104 TYR A O 1
ATOM 837 N N . ASP A 1 105 ? 9.417 -1.876 -12.603 1.00 92.94 105 ASP A N 1
ATOM 838 C CA . ASP A 1 105 ? 9.426 -3.329 -12.368 1.00 92.94 105 ASP A CA 1
ATOM 839 C C . ASP A 1 105 ? 8.084 -4.007 -12.726 1.00 92.94 105 ASP A C 1
ATOM 841 O O . ASP A 1 105 ? 7.918 -5.222 -12.551 1.00 92.94 105 ASP A O 1
ATOM 845 N N . GLY A 1 106 ? 7.102 -3.244 -13.215 1.00 95.19 106 GLY A N 1
ATOM 846 C CA . GLY A 1 106 ? 5.794 -3.741 -13.631 1.00 95.19 106 GLY A CA 1
ATOM 847 C C . GLY A 1 106 ? 5.064 -4.485 -12.514 1.00 95.19 106 GLY A C 1
ATOM 848 O O . GLY A 1 106 ? 5.030 -4.065 -11.355 1.00 95.19 106 GLY A O 1
ATOM 849 N N . GLU A 1 107 ? 4.483 -5.633 -12.857 1.00 95.88 107 GLU A N 1
ATOM 850 C CA . GLU A 1 107 ? 3.748 -6.467 -11.901 1.00 95.88 107 GLU A CA 1
ATOM 851 C C . GLU A 1 107 ? 4.641 -7.139 -10.854 1.00 95.88 107 GLU A C 1
ATOM 853 O O . GLU A 1 107 ? 4.174 -7.463 -9.762 1.00 95.88 107 GLU A O 1
ATOM 858 N N . LYS A 1 108 ? 5.944 -7.309 -11.125 1.00 94.81 108 LYS A N 1
ATOM 859 C CA . LYS A 1 108 ? 6.869 -7.877 -10.131 1.00 94.81 108 LYS A CA 1
ATOM 860 C C . LYS A 1 108 ? 6.990 -6.964 -8.912 1.00 94.81 108 LYS A C 1
ATOM 862 O O . LYS A 1 108 ? 7.092 -7.462 -7.791 1.00 94.81 108 LYS A O 1
ATOM 867 N N . ALA A 1 109 ? 6.956 -5.645 -9.115 1.00 95.62 109 ALA A N 1
ATOM 868 C CA . ALA A 1 109 ? 6.867 -4.693 -8.013 1.00 95.62 109 ALA A CA 1
ATOM 869 C C . ALA A 1 109 ? 5.542 -4.836 -7.264 1.00 95.62 109 ALA A C 1
ATOM 871 O O . ALA A 1 109 ? 5.557 -4.917 -6.039 1.00 95.62 109 ALA A O 1
ATOM 872 N N . MET A 1 110 ? 4.419 -4.937 -7.979 1.00 97.56 110 MET A N 1
ATOM 873 C CA . MET A 1 110 ? 3.087 -5.016 -7.364 1.00 97.56 110 MET A CA 1
ATOM 874 C C . MET A 1 110 ? 2.936 -6.249 -6.474 1.00 97.56 110 MET A C 1
ATOM 876 O O . MET A 1 110 ? 2.413 -6.135 -5.373 1.00 97.56 110 MET A O 1
ATOM 880 N N . VAL A 1 111 ? 3.500 -7.394 -6.872 1.00 97.50 111 VAL A N 1
ATOM 881 C CA . VAL A 1 111 ? 3.569 -8.597 -6.021 1.00 97.50 111 VAL A CA 1
ATOM 882 C C . VAL A 1 111 ? 4.296 -8.316 -4.697 1.00 97.50 111 VAL A C 1
ATOM 884 O O . VAL A 1 111 ? 3.856 -8.769 -3.642 1.00 97.50 111 VAL A O 1
ATOM 887 N N . ARG A 1 112 ? 5.393 -7.548 -4.721 1.00 96.12 112 ARG A N 1
ATOM 888 C CA . ARG A 1 112 ? 6.215 -7.242 -3.531 1.00 96.12 112 ARG A CA 1
ATOM 889 C C . ARG A 1 112 ? 5.543 -6.264 -2.567 1.00 96.12 112 ARG A C 1
ATOM 891 O O . ARG A 1 112 ? 5.857 -6.296 -1.382 1.00 96.12 112 ARG A O 1
ATOM 898 N N . ILE A 1 113 ? 4.656 -5.409 -3.071 1.00 97.69 113 ILE A N 1
ATOM 899 C CA . ILE A 1 113 ? 3.905 -4.423 -2.280 1.00 97.69 113 ILE A CA 1
ATOM 900 C C . ILE A 1 113 ? 2.394 -4.693 -2.291 1.00 97.69 113 ILE A C 1
ATOM 902 O O . ILE A 1 113 ? 1.600 -3.788 -2.046 1.00 97.69 113 ILE A O 1
ATOM 906 N N . ALA A 1 114 ? 1.981 -5.940 -2.536 1.00 98.00 114 ALA A N 1
ATOM 907 C CA . ALA A 1 114 ? 0.569 -6.297 -2.636 1.00 98.00 114 ALA A CA 1
ATOM 908 C C . ALA A 1 114 ? -0.194 -5.979 -1.343 1.00 98.00 114 ALA A C 1
ATOM 910 O O . ALA A 1 114 ? -1.302 -5.460 -1.399 1.00 98.00 114 ALA A O 1
ATOM 911 N N . TRP A 1 115 ? 0.410 -6.221 -0.175 1.00 98.00 115 TRP A N 1
ATOM 912 C CA . TRP A 1 115 ? -0.216 -5.877 1.103 1.00 98.00 115 TRP A CA 1
ATOM 913 C C . TRP A 1 115 ? -0.457 -4.361 1.275 1.00 98.00 115 TRP A C 1
ATOM 915 O O . TRP A 1 115 ? -1.593 -3.974 1.544 1.00 98.00 115 TRP A O 1
ATOM 925 N N . PRO A 1 116 ? 0.535 -3.481 1.038 1.00 98.56 116 PRO A N 1
ATOM 926 C CA . PRO A 1 116 ? 0.303 -2.038 0.970 1.00 98.56 116 PRO A CA 1
ATOM 927 C C . PRO A 1 116 ? -0.826 -1.626 0.025 1.00 98.56 116 PRO A C 1
ATOM 929 O O . PRO A 1 116 ? -1.677 -0.826 0.405 1.00 98.56 116 PRO A O 1
ATOM 932 N N . LEU A 1 117 ? -0.874 -2.198 -1.180 1.00 98.38 117 LEU A N 1
ATOM 933 C CA . LEU A 1 117 ? -1.934 -1.896 -2.144 1.00 98.38 117 LEU A CA 1
ATOM 934 C C . LEU A 1 117 ? -3.307 -2.355 -1.649 1.00 98.38 117 LEU A C 1
ATOM 936 O O . LEU A 1 117 ? -4.284 -1.625 -1.785 1.00 98.38 117 LEU A O 1
ATOM 940 N N . PHE A 1 118 ? -3.383 -3.530 -1.026 1.00 98.06 118 PHE A N 1
ATOM 941 C CA . PHE A 1 118 ? -4.613 -4.020 -0.411 1.00 98.06 118 PHE A CA 1
ATOM 942 C C . PHE A 1 118 ? -5.136 -3.036 0.639 1.00 98.06 118 PHE A C 1
ATOM 944 O O . PHE A 1 118 ? -6.309 -2.669 0.610 1.00 98.06 118 PHE A O 1
ATOM 951 N N . MET A 1 119 ? -4.254 -2.546 1.516 1.00 97.38 119 MET A N 1
ATOM 952 C CA . MET A 1 119 ? -4.614 -1.541 2.518 1.00 97.38 119 MET A CA 1
ATOM 953 C C . MET A 1 119 ? -5.086 -0.232 1.884 1.00 97.38 119 MET A C 1
ATOM 955 O O . MET A 1 119 ? -6.078 0.331 2.341 1.00 97.38 119 MET A O 1
ATOM 959 N N . VAL A 1 120 ? -4.447 0.225 0.801 1.00 97.56 120 VAL A N 1
ATOM 960 C CA . VAL A 1 120 ? -4.921 1.401 0.059 1.00 97.56 120 VAL A CA 1
ATOM 961 C C . VAL A 1 120 ? -6.336 1.192 -0.467 1.00 97.56 120 VAL A C 1
ATOM 963 O O . VAL A 1 120 ? -7.180 2.060 -0.267 1.00 97.56 120 VAL A O 1
ATOM 966 N N . ALA A 1 121 ? -6.613 0.056 -1.110 1.00 96.69 121 ALA A N 1
ATOM 967 C CA . ALA A 1 121 ? -7.931 -0.235 -1.669 1.00 96.69 121 ALA A CA 1
ATOM 968 C C . ALA A 1 121 ? -9.041 -0.248 -0.604 1.00 96.69 121 ALA A C 1
ATOM 970 O O . ALA A 1 121 ? -10.161 0.179 -0.882 1.00 96.69 121 ALA A O 1
ATOM 971 N N . LEU A 1 122 ? -8.725 -0.698 0.614 1.00 94.38 122 LEU A N 1
ATOM 972 C CA . LEU A 1 122 ? -9.660 -0.706 1.738 1.00 94.38 122 LEU A CA 1
ATOM 973 C C . LEU A 1 122 ? -9.904 0.672 2.355 1.00 94.38 122 LEU A C 1
ATOM 975 O O . LEU A 1 122 ? -11.021 0.948 2.798 1.00 94.38 122 LEU A O 1
ATOM 979 N N . GLU A 1 123 ? -8.864 1.499 2.435 1.00 93.56 123 GLU A N 1
ATOM 980 C CA . GLU A 1 123 ? -8.890 2.761 3.179 1.00 93.56 123 GLU A CA 1
ATOM 981 C C . GLU A 1 123 ? -9.233 3.973 2.321 1.00 93.56 123 GLU A C 1
ATOM 983 O O . GLU A 1 123 ? -9.856 4.913 2.809 1.00 93.56 123 GLU A O 1
ATOM 988 N N . THR A 1 124 ? -8.812 3.991 1.058 1.00 92.94 124 THR A N 1
ATOM 989 C CA . THR A 1 124 ? -8.968 5.179 0.221 1.00 92.94 124 THR A CA 1
ATOM 990 C C . THR A 1 124 ? -10.421 5.391 -0.177 1.00 92.94 124 THR A C 1
ATOM 992 O O . THR A 1 124 ? -11.135 4.432 -0.468 1.00 92.94 124 THR A O 1
ATOM 995 N N . ASN A 1 125 ? -10.848 6.652 -0.243 1.00 88.75 125 ASN A N 1
ATOM 996 C CA . ASN A 1 125 ? -12.129 7.060 -0.831 1.00 88.75 125 ASN A CA 1
ATOM 997 C C . ASN A 1 125 ? -11.980 7.540 -2.282 1.00 88.75 125 ASN A C 1
ATOM 999 O O . ASN A 1 125 ? -12.975 7.848 -2.931 1.00 88.75 125 ASN A O 1
ATOM 1003 N N . ASP A 1 126 ? -10.750 7.593 -2.793 1.00 92.62 126 ASP A N 1
ATOM 1004 C CA . ASP A 1 126 ? -10.458 8.012 -4.157 1.00 92.62 126 ASP A CA 1
ATOM 1005 C C . ASP A 1 126 ? -10.763 6.875 -5.145 1.00 92.62 126 ASP A C 1
ATOM 1007 O O . ASP A 1 126 ? -10.193 5.781 -5.066 1.00 92.62 126 ASP A O 1
ATOM 1011 N N . HIS A 1 127 ? -11.675 7.139 -6.082 1.00 92.44 127 HIS A N 1
ATOM 1012 C CA . HIS A 1 127 ? -12.097 6.164 -7.081 1.00 92.44 127 HIS A CA 1
ATOM 1013 C C . HIS A 1 127 ? -10.960 5.757 -8.029 1.00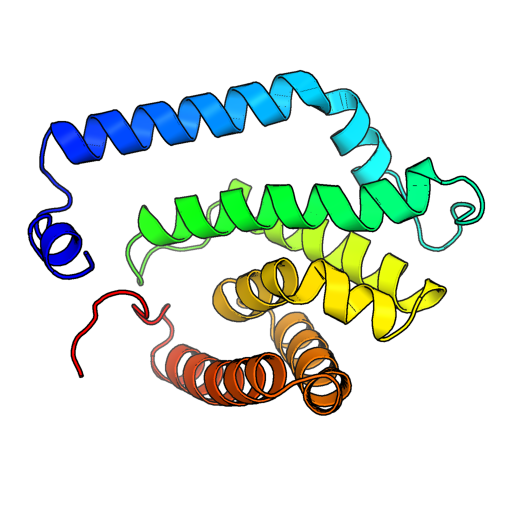 92.44 127 HIS A C 1
ATOM 1015 O O . HIS A 1 127 ? -10.814 4.570 -8.317 1.00 92.44 127 HIS A O 1
ATOM 1021 N N . LEU A 1 128 ? -10.113 6.703 -8.446 1.00 95.56 128 LEU A N 1
ATOM 1022 C CA . LEU A 1 128 ? -9.002 6.441 -9.363 1.00 95.56 128 LEU A CA 1
ATOM 1023 C C . LEU A 1 128 ? -7.945 5.560 -8.698 1.00 95.56 128 LEU A C 1
ATOM 1025 O O . LEU A 1 128 ? -7.426 4.627 -9.313 1.00 95.56 128 LEU A O 1
ATOM 1029 N N . HIS A 1 129 ? -7.656 5.803 -7.415 1.00 95.88 129 HIS A N 1
ATOM 1030 C CA . HIS A 1 129 ? -6.762 4.929 -6.656 1.00 95.88 129 HIS A CA 1
ATOM 1031 C C . HIS A 1 129 ? -7.333 3.513 -6.514 1.00 95.88 129 HIS A C 1
ATOM 1033 O O . HIS A 1 129 ? -6.599 2.546 -6.727 1.00 95.88 129 HIS A O 1
ATOM 1039 N N . ARG A 1 130 ? -8.630 3.365 -6.201 1.00 95.69 130 ARG A N 1
ATOM 1040 C CA . ARG A 1 130 ? -9.278 2.042 -6.105 1.00 95.69 130 ARG A CA 1
ATOM 1041 C C . ARG A 1 130 ? -9.217 1.287 -7.427 1.00 95.69 130 ARG A C 1
ATOM 1043 O O . ARG A 1 130 ? -8.809 0.127 -7.439 1.00 95.69 130 ARG A O 1
ATOM 1050 N N . GLU A 1 131 ? -9.596 1.934 -8.524 1.00 96.94 131 GLU A N 1
ATOM 1051 C CA . GLU A 1 131 ? -9.591 1.329 -9.855 1.00 96.94 131 GLU A CA 1
ATOM 1052 C C . GLU A 1 131 ? -8.181 0.883 -10.255 1.00 96.94 131 GLU A C 1
ATOM 1054 O O . GLU A 1 131 ? -7.978 -0.262 -10.670 1.00 96.94 131 GLU A O 1
ATOM 1059 N N . TRP A 1 132 ? -7.182 1.747 -10.050 1.00 98.06 132 TRP A N 1
ATOM 1060 C CA . TRP A 1 132 ? -5.798 1.416 -10.368 1.00 98.06 132 TRP A CA 1
ATOM 1061 C C . TRP A 1 132 ? -5.302 0.197 -9.580 1.00 98.06 132 TRP A C 1
ATOM 1063 O O . TRP A 1 132 ? -4.736 -0.733 -10.169 1.00 98.06 132 TRP A O 1
ATOM 1073 N N . VAL A 1 133 ? -5.562 0.161 -8.267 1.00 98.12 133 VAL A N 1
ATOM 1074 C CA . VAL A 1 133 ? -5.187 -0.966 -7.402 1.00 98.12 133 VAL A CA 1
ATOM 1075 C C . VAL A 1 133 ? -5.907 -2.251 -7.810 1.00 98.12 133 VAL A C 1
ATOM 1077 O O . VAL A 1 133 ? -5.263 -3.297 -7.911 1.00 98.12 133 VAL A O 1
ATOM 1080 N N . LEU A 1 134 ? -7.212 -2.199 -8.092 1.00 98.06 134 LEU A N 1
ATOM 1081 C CA . LEU A 1 134 ? -7.970 -3.357 -8.575 1.00 98.06 134 LEU A CA 1
ATOM 1082 C C . LEU A 1 134 ? -7.403 -3.891 -9.893 1.00 98.06 134 LEU A C 1
ATOM 1084 O O . LEU A 1 134 ? -7.252 -5.104 -10.049 1.00 98.06 134 LEU A O 1
ATOM 1088 N N . GLY A 1 135 ? -7.013 -3.002 -10.808 1.00 98.12 135 GLY A N 1
ATOM 1089 C CA . GLY A 1 135 ? -6.320 -3.375 -12.037 1.00 98.12 135 GLY A CA 1
ATOM 1090 C C . GLY A 1 135 ? -5.006 -4.114 -11.765 1.00 98.12 135 GLY A C 1
ATOM 1091 O O . GLY A 1 135 ? -4.717 -5.111 -12.429 1.00 98.12 135 GLY A O 1
ATOM 1092 N N . ARG A 1 136 ? -4.233 -3.685 -10.755 1.00 98.12 136 ARG A N 1
ATOM 1093 C CA . ARG A 1 136 ? -3.004 -4.390 -10.349 1.00 98.12 136 ARG A CA 1
ATOM 1094 C C . ARG A 1 136 ? -3.311 -5.755 -9.745 1.00 98.12 136 ARG A C 1
ATOM 1096 O O . ARG A 1 136 ? -2.708 -6.736 -10.162 1.00 98.12 136 ARG A O 1
ATOM 1103 N N . PHE A 1 137 ? -4.280 -5.851 -8.833 1.00 98.25 137 PHE A N 1
ATOM 1104 C CA . PHE A 1 137 ? -4.698 -7.124 -8.230 1.00 98.25 137 PHE A CA 1
ATOM 1105 C C . PHE A 1 137 ? -5.207 -8.138 -9.261 1.00 98.25 137 PHE A C 1
ATOM 1107 O O . PHE A 1 137 ? -4.848 -9.315 -9.192 1.00 98.25 137 PHE A O 1
ATOM 1114 N N . SER A 1 138 ? -5.962 -7.676 -10.259 1.00 98.25 138 SER A N 1
ATOM 1115 C CA . SER A 1 138 ? -6.353 -8.488 -11.413 1.00 98.25 138 SER A CA 1
ATOM 1116 C C . SER A 1 138 ? -5.126 -8.999 -12.176 1.00 98.25 138 SER A C 1
ATOM 1118 O O . SER A 1 138 ? -4.992 -10.203 -12.404 1.00 98.25 138 SER A O 1
ATOM 1120 N N . ALA A 1 139 ? -4.165 -8.122 -12.485 1.00 97.69 139 ALA A N 1
ATOM 1121 C CA . ALA A 1 139 ? -2.953 -8.484 -13.219 1.00 97.69 139 ALA A CA 1
ATOM 1122 C C . ALA A 1 139 ? -2.046 -9.473 -12.462 1.00 97.69 139 ALA A C 1
ATOM 1124 O O . ALA A 1 139 ? -1.452 -10.357 -13.091 1.00 97.69 139 ALA A O 1
ATOM 1125 N N . ILE A 1 140 ? -1.949 -9.357 -11.130 1.00 97.81 140 ILE A N 1
ATOM 1126 C CA . ILE A 1 140 ? -1.130 -10.255 -10.301 1.00 97.81 140 ILE A CA 1
ATOM 1127 C C . ILE A 1 140 ? -1.846 -11.539 -9.868 1.00 97.81 140 ILE A C 1
ATOM 1129 O O . ILE A 1 140 ? -1.190 -12.447 -9.359 1.00 97.81 140 ILE A O 1
ATOM 1133 N N . SER A 1 141 ? -3.157 -11.660 -10.101 1.00 96.75 141 SER A N 1
ATOM 1134 C CA . SER A 1 141 ? -3.945 -12.852 -9.744 1.00 96.75 141 SER A CA 1
ATOM 1135 C C . SER A 1 141 ? -3.357 -14.149 -10.314 1.00 96.75 141 SER A C 1
ATOM 1137 O O . SER A 1 141 ? -3.322 -15.175 -9.637 1.00 96.75 141 SER A O 1
ATOM 1139 N N . LYS A 1 142 ? -2.779 -14.078 -11.520 1.00 94.44 142 LYS A N 1
ATOM 1140 C CA . LYS A 1 142 ? -2.097 -15.194 -12.192 1.00 94.44 142 LYS A CA 1
ATOM 1141 C C . LYS A 1 142 ? -0.852 -15.714 -11.464 1.00 94.44 142 LYS A C 1
ATOM 1143 O O . LYS A 1 142 ? -0.394 -16.808 -11.771 1.00 94.44 142 LYS A O 1
ATOM 1148 N N . PHE A 1 143 ? -0.279 -14.944 -10.535 1.00 93.62 143 PHE A N 1
ATOM 1149 C CA . PHE A 1 143 ? 0.918 -15.339 -9.785 1.00 93.62 143 PHE A CA 1
ATOM 1150 C C . PHE A 1 143 ? 0.601 -16.103 -8.492 1.00 93.62 143 PHE A C 1
ATOM 1152 O O . PHE A 1 143 ? 1.528 -16.560 -7.827 1.00 93.62 143 PHE A O 1
ATOM 1159 N N . GLY A 1 144 ? -0.673 -16.259 -8.114 1.00 94.31 144 GLY A N 1
ATOM 1160 C CA . GLY A 1 144 ? -1.037 -17.091 -6.972 1.00 94.31 144 GLY A CA 1
ATOM 1161 C C . GLY A 1 144 ? -2.475 -16.919 -6.493 1.00 94.31 144 GLY A C 1
ATOM 1162 O O . GLY A 1 144 ? -3.049 -15.832 -6.533 1.00 94.31 144 GLY A O 1
ATOM 1163 N N . LEU A 1 145 ? -3.025 -18.000 -5.935 1.00 95.50 145 LEU A N 1
ATOM 1164 C CA . LEU A 1 145 ? -4.410 -18.059 -5.461 1.00 95.50 145 LEU A CA 1
ATOM 1165 C C . LEU A 1 145 ? -4.730 -17.006 -4.387 1.00 95.50 145 LEU A C 1
ATOM 1167 O O . LEU A 1 145 ? -5.848 -16.504 -4.327 1.00 95.50 145 LEU A O 1
ATOM 1171 N N . ASN A 1 146 ? -3.752 -16.625 -3.561 1.00 95.69 146 ASN A N 1
ATOM 1172 C CA . ASN A 1 146 ? -3.942 -15.576 -2.556 1.00 95.69 146 ASN A CA 1
ATOM 1173 C C . ASN A 1 146 ? -4.207 -14.205 -3.194 1.00 95.69 146 ASN A C 1
ATOM 1175 O O . ASN A 1 146 ? -5.046 -13.463 -2.693 1.00 95.69 146 ASN A O 1
ATOM 1179 N N . PHE A 1 147 ? -3.560 -13.885 -4.319 1.00 97.44 147 PHE A N 1
ATOM 1180 C CA . PHE A 1 147 ? -3.818 -12.638 -5.040 1.00 97.44 147 PHE A CA 1
ATOM 1181 C C . PHE A 1 147 ? -5.182 -12.651 -5.720 1.00 97.44 147 PHE A C 1
ATOM 1183 O O . PHE A 1 147 ? -5.892 -11.652 -5.675 1.00 97.44 147 PHE A O 1
ATOM 1190 N N . GLN A 1 148 ? -5.580 -13.792 -6.286 1.00 97.31 148 GLN A N 1
ATOM 1191 C CA . GLN A 1 148 ? -6.921 -13.961 -6.842 1.00 97.31 148 GLN A CA 1
ATOM 1192 C C . GLN A 1 148 ? -8.006 -13.787 -5.768 1.00 97.31 148 GLN A C 1
ATOM 1194 O O . GLN A 1 148 ? -8.965 -13.049 -5.979 1.00 97.31 148 GLN A O 1
ATOM 1199 N N . ARG A 1 149 ? -7.837 -14.415 -4.598 1.00 97.62 149 ARG A N 1
ATOM 1200 C CA . ARG A 1 149 ? -8.758 -14.266 -3.461 1.00 97.62 149 ARG A CA 1
ATOM 1201 C C . ARG A 1 149 ? -8.808 -12.824 -2.962 1.00 97.62 149 ARG A C 1
ATOM 1203 O O . ARG A 1 149 ? -9.894 -12.299 -2.747 1.00 97.62 149 ARG A O 1
ATOM 1210 N N . ALA A 1 150 ? -7.653 -12.172 -2.829 1.00 97.38 150 ALA A N 1
ATOM 1211 C CA . ALA A 1 150 ? -7.581 -10.766 -2.443 1.00 97.38 150 ALA A CA 1
ATOM 1212 C C . ALA A 1 150 ? -8.291 -9.862 -3.462 1.00 97.38 150 ALA A C 1
ATOM 1214 O O . ALA A 1 150 ? -9.048 -8.986 -3.064 1.00 97.38 150 ALA A O 1
ATOM 1215 N N . TYR A 1 151 ? -8.117 -10.106 -4.763 1.00 98.12 151 TYR A N 1
ATOM 1216 C CA . TYR A 1 151 ? -8.817 -9.369 -5.814 1.00 98.12 151 TYR A CA 1
ATOM 1217 C C . TYR A 1 151 ? -10.342 -9.509 -5.705 1.00 98.12 151 TYR A C 1
ATOM 1219 O O . TYR A 1 151 ? -11.053 -8.506 -5.679 1.00 98.12 151 TY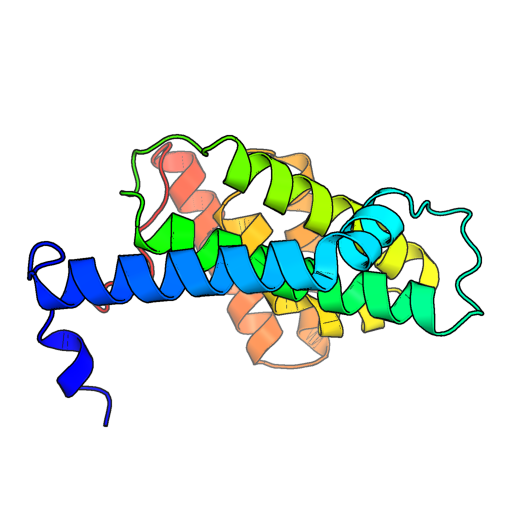R A O 1
ATOM 1227 N N . GLN A 1 152 ? -10.841 -10.742 -5.583 1.00 97.69 152 GLN A N 1
ATOM 1228 C CA . GLN A 1 152 ? -12.274 -11.021 -5.427 1.00 97.69 152 GLN A CA 1
ATOM 1229 C C . GLN A 1 152 ? -12.847 -10.363 -4.167 1.00 97.69 152 GLN A C 1
ATOM 1231 O O . GLN A 1 152 ? -13.912 -9.750 -4.213 1.00 97.69 152 GLN A O 1
ATOM 1236 N N . PHE A 1 153 ? -12.111 -10.447 -3.059 1.00 97.06 153 PHE A N 1
ATOM 1237 C CA . PHE A 1 153 ? -12.476 -9.792 -1.811 1.00 97.06 153 PHE A CA 1
ATOM 1238 C C . PHE A 1 153 ? -12.559 -8.269 -1.969 1.00 97.06 153 PHE A C 1
ATOM 1240 O O . PHE A 1 153 ? -13.551 -7.670 -1.561 1.00 97.06 153 PHE A O 1
ATOM 1247 N N . LEU A 1 154 ? -11.555 -7.643 -2.595 1.00 97.06 154 LEU A N 1
ATOM 1248 C CA . LEU A 1 154 ? -11.529 -6.195 -2.797 1.00 97.06 154 LEU A CA 1
ATOM 1249 C C . LEU A 1 154 ? -12.691 -5.717 -3.671 1.00 97.06 154 LEU A C 1
ATOM 1251 O O . LEU A 1 154 ? -13.297 -4.706 -3.331 1.00 97.06 154 LEU A O 1
ATOM 1255 N N . ILE A 1 155 ? -13.040 -6.441 -4.742 1.00 96.81 155 ILE A N 1
ATOM 1256 C CA . ILE A 1 155 ? -14.221 -6.115 -5.562 1.00 96.81 155 ILE A CA 1
ATOM 1257 C C . ILE A 1 155 ? -15.474 -6.053 -4.685 1.00 96.81 155 ILE A C 1
ATOM 1259 O O . ILE A 1 155 ? -16.212 -5.070 -4.726 1.00 96.81 155 ILE A O 1
ATOM 1263 N N . HIS A 1 156 ? -15.695 -7.089 -3.875 1.00 95.50 156 HIS A N 1
ATOM 1264 C CA . HIS A 1 156 ? -16.884 -7.186 -3.039 1.00 95.50 156 HIS A CA 1
ATOM 1265 C C . HIS A 1 156 ? -16.925 -6.098 -1.956 1.00 95.50 156 HIS A C 1
ATOM 1267 O O . HIS A 1 156 ? -17.926 -5.400 -1.808 1.00 95.50 156 HIS A O 1
ATOM 1273 N N . VAL A 1 157 ? -15.825 -5.911 -1.222 1.00 94.00 157 VAL A N 1
ATOM 1274 C CA . VAL A 1 157 ? -15.759 -4.925 -0.138 1.00 94.00 157 VAL A CA 1
ATOM 1275 C C . VAL A 1 157 ? -15.845 -3.493 -0.655 1.00 94.00 157 VAL A C 1
ATOM 1277 O O . VAL A 1 157 ? -16.497 -2.672 -0.019 1.00 94.00 157 VAL A O 1
ATOM 1280 N N . ILE A 1 158 ? -15.230 -3.162 -1.793 1.00 93.69 158 ILE A N 1
ATOM 1281 C CA . ILE A 1 158 ? -15.307 -1.804 -2.350 1.00 93.69 158 ILE A CA 1
ATOM 1282 C C . ILE A 1 158 ? -16.736 -1.468 -2.785 1.00 93.69 158 ILE A C 1
ATOM 1284 O O . ILE A 1 158 ? -17.195 -0.352 -2.527 1.00 93.69 158 ILE A O 1
ATOM 1288 N N . ASP A 1 159 ? -17.444 -2.411 -3.408 1.00 93.06 159 ASP A N 1
ATOM 1289 C CA . ASP A 1 159 ? -18.860 -2.245 -3.754 1.00 93.06 159 ASP A CA 1
ATOM 1290 C C . ASP A 1 159 ? -19.704 -2.045 -2.487 1.00 93.06 159 ASP A C 1
ATOM 1292 O O . ASP A 1 159 ? -20.458 -1.075 -2.387 1.00 93.06 159 ASP A O 1
ATOM 1296 N N . LEU A 1 160 ? -19.492 -2.873 -1.460 1.00 92.19 160 LEU A N 1
ATOM 1297 C CA . LEU A 1 160 ? -20.198 -2.750 -0.187 1.00 92.19 160 LEU A CA 1
ATOM 1298 C C . LEU A 1 160 ? -19.914 -1.410 0.518 1.00 92.19 160 LEU A C 1
ATOM 1300 O O . LEU A 1 160 ? -20.849 -0.736 0.947 1.00 92.19 160 LEU A O 1
ATOM 1304 N N . GLN A 1 161 ? -18.651 -0.976 0.585 1.00 91.25 161 GLN A N 1
ATOM 1305 C CA . GLN A 1 161 ? -18.268 0.325 1.152 1.00 91.25 161 GLN A CA 1
ATOM 1306 C C . GLN A 1 161 ? -18.889 1.490 0.370 1.00 91.25 161 GLN A C 1
ATOM 1308 O O . GLN A 1 161 ? -19.320 2.470 0.971 1.00 91.25 161 GLN A O 1
ATOM 1313 N N . SER A 1 162 ? -18.974 1.382 -0.960 1.00 89.25 162 SER A N 1
ATOM 1314 C CA . SER A 1 162 ? -19.615 2.397 -1.809 1.00 89.25 162 SER A CA 1
ATOM 1315 C C . SER A 1 162 ? -21.117 2.504 -1.540 1.00 89.25 162 SER A C 1
ATOM 1317 O O . SER A 1 162 ? -21.643 3.611 -1.479 1.00 89.25 162 SER A O 1
ATOM 1319 N N . ARG A 1 163 ? -21.803 1.374 -1.318 1.00 90.00 163 ARG A N 1
ATOM 1320 C CA . ARG A 1 163 ? -23.238 1.346 -0.982 1.00 90.00 163 ARG A CA 1
ATOM 1321 C C . ARG A 1 163 ? -23.529 1.867 0.423 1.00 90.00 16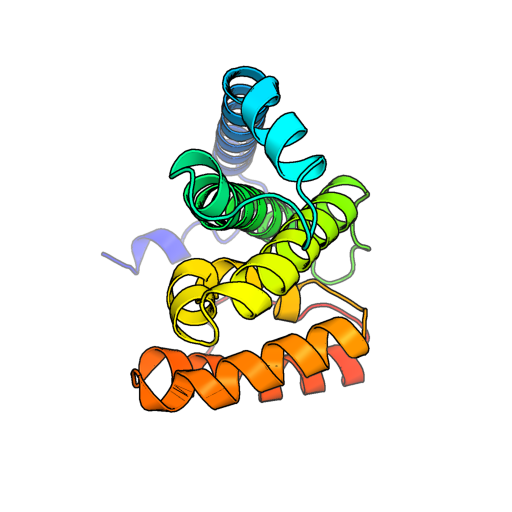3 ARG A C 1
ATOM 1323 O O . ARG A 1 163 ? -24.530 2.543 0.623 1.00 90.00 163 ARG A O 1
ATOM 1330 N N . LEU A 1 164 ? -22.675 1.535 1.392 1.00 88.31 164 LEU A N 1
ATOM 1331 C CA . LEU A 1 164 ? -22.867 1.912 2.795 1.00 88.31 164 LEU A CA 1
ATOM 1332 C C . LEU A 1 164 ? -22.346 3.318 3.125 1.00 88.31 164 LEU A C 1
ATOM 1334 O O . LEU A 1 164 ? -22.711 3.866 4.161 1.00 88.31 164 LEU A O 1
ATOM 1338 N N . GLY A 1 165 ? -21.467 3.887 2.295 1.00 84.50 165 GLY A N 1
ATOM 1339 C CA . GLY A 1 165 ? -20.824 5.180 2.554 1.00 84.50 165 GLY A CA 1
ATOM 1340 C C . GLY A 1 165 ? -19.861 5.174 3.750 1.00 84.50 165 GLY A C 1
ATOM 1341 O O . GLY A 1 165 ? -19.495 6.232 4.252 1.00 84.50 165 GLY A O 1
ATOM 1342 N N . GLN A 1 166 ? -19.458 3.995 4.227 1.00 85.50 166 GLN A N 1
ATOM 1343 C CA . GLN A 1 166 ? -18.586 3.809 5.390 1.00 85.50 166 GLN A CA 1
ATOM 1344 C C . GLN A 1 166 ? -17.669 2.597 5.183 1.00 85.50 166 GLN A C 1
ATOM 1346 O O . GLN A 1 166 ? -17.907 1.774 4.294 1.00 85.50 166 GLN A O 1
ATOM 1351 N N . ARG A 1 167 ? -16.625 2.465 6.011 1.00 85.75 167 ARG A N 1
ATOM 1352 C CA . ARG A 1 167 ? -15.771 1.268 6.007 1.00 85.75 167 ARG A CA 1
ATOM 1353 C C . ARG A 1 167 ? -16.600 0.045 6.417 1.00 85.75 167 ARG A C 1
ATOM 1355 O O . ARG A 1 167 ? -17.555 0.163 7.183 1.00 85.75 167 ARG A O 1
ATOM 1362 N N . VAL A 1 168 ? -16.216 -1.131 5.930 1.00 84.25 168 VAL A N 1
ATOM 1363 C CA . VAL A 1 168 ? -16.774 -2.407 6.406 1.00 84.25 168 VAL A CA 1
ATOM 1364 C C . VAL A 1 168 ? -15.816 -2.994 7.435 1.00 84.25 168 VAL A C 1
ATOM 1366 O O . VAL A 1 168 ? -14.598 -3.000 7.220 1.00 84.25 168 VAL A O 1
ATOM 1369 N N . ASP A 1 169 ? -16.346 -3.445 8.568 1.00 74.12 169 ASP A N 1
ATOM 1370 C CA . ASP A 1 169 ? -15.538 -4.207 9.511 1.00 74.12 169 ASP A CA 1
ATOM 1371 C C . ASP A 1 169 ? -15.325 -5.617 8.953 1.00 74.12 169 ASP A C 1
ATOM 1373 O O . ASP A 1 169 ? -16.269 -6.370 8.739 1.00 74.12 169 ASP A O 1
ATOM 1377 N N . ASN A 1 170 ? -14.070 -5.922 8.637 1.00 65.69 170 ASN A N 1
ATOM 1378 C CA . ASN A 1 170 ? -13.675 -7.131 7.916 1.00 65.69 170 ASN A CA 1
ATOM 1379 C C . ASN A 1 170 ? -12.885 -8.098 8.812 1.00 65.69 170 ASN A C 1
ATOM 1381 O O . ASN A 1 170 ? -12.440 -9.143 8.338 1.00 65.69 170 ASN A O 1
ATOM 1385 N N . PHE A 1 171 ? -12.645 -7.721 10.074 1.00 56.72 171 PHE A N 1
ATOM 1386 C CA . PHE A 1 171 ? -11.814 -8.474 11.019 1.00 56.72 171 PHE A CA 1
ATOM 1387 C C . PHE A 1 171 ? -12.617 -9.048 12.194 1.00 56.72 171 PHE A C 1
ATOM 1389 O O . PHE A 1 171 ? -12.093 -9.868 12.948 1.00 56.72 171 PHE A O 1
ATOM 1396 N N . SER A 1 172 ? -13.896 -8.689 12.322 1.00 47.00 172 SER A N 1
ATOM 1397 C CA . SER A 1 172 ? -14.858 -9.389 13.168 1.00 47.00 172 SER A CA 1
ATOM 1398 C C . SER A 1 172 ? -15.302 -10.677 12.465 1.00 47.00 172 SER A C 1
ATOM 1400 O O . SER A 1 172 ? -16.044 -10.671 11.488 1.00 47.00 172 SER A O 1
ATOM 1402 N N . GLY A 1 173 ? -14.782 -11.813 12.931 1.00 39.72 173 GLY A N 1
ATOM 1403 C CA . GLY A 1 173 ? -15.082 -13.143 12.400 1.00 39.72 173 GLY A CA 1
ATOM 1404 C C . GLY A 1 173 ? -16.503 -13.617 12.706 1.00 39.72 173 GLY A C 1
ATOM 1405 O O . GLY A 1 173 ? -16.677 -14.575 13.452 1.00 39.72 173 GLY A O 1
ATOM 1406 N N . THR A 1 174 ? -17.509 -12.972 12.124 1.00 35.66 174 THR A N 1
ATOM 1407 C CA . THR A 1 174 ? -18.881 -13.486 12.044 1.00 35.66 174 THR A CA 1
ATOM 1408 C C . THR A 1 174 ? -19.196 -13.880 10.607 1.00 35.66 174 THR A C 1
ATOM 1410 O O . THR A 1 174 ? -19.754 -13.103 9.835 1.00 35.66 174 THR A O 1
ATOM 1413 N N . THR A 1 175 ? -18.814 -15.111 10.275 1.00 35.28 175 THR A N 1
ATOM 1414 C CA . THR A 1 175 ? -19.544 -15.977 9.339 1.00 35.28 175 THR A CA 1
ATOM 1415 C C . THR A 1 175 ? -20.029 -17.178 10.118 1.00 35.28 175 THR A C 1
ATOM 1417 O O . THR A 1 175 ? -19.174 -17.738 10.845 1.00 35.28 175 THR A O 1
#

Radius of gyration: 17.04 Å; chains: 1; bounding box: 44×35×44 Å

Foldseek 3Di:
DPVVVLVPVDCPDPVNVVVLVVLVVVLVVVCVVCVVLLVVLVPDALPPDPPPVSNLVSLQVLLVSLLSVLVSVPVVDDFADAQDPSNVVSLVSNVRSLVSNCVVPNLVSCVSNVSSLLSSLQRDPDPVSVVVSLVSLVVCCVVDVVSVVSSVVSVVQSVVCVVVVTGDDPPPPDD

Sequence (175 aa):
MVAQLAKFQDGETEAAMRWASDVELSIENIHNRFSDLIDVAAGLSVSTDNSHRLVPNLRRVVPLFYAVVLYFLRVRSGPRQPLTPRQVDALRHIMNLAFQAHKYDGEKAMVRIAWPLFMVALETNDHLHREWVLGRFSAISKFGLNFQRAYQFLIHVIDLQSRLGQRVDNFSGTT

pLDDT: mean 88.49, std 16.09, range [32.16, 98.56]

Secondary structure (DSSP, 8-state):
--TTGGG---TT-HHHHHHHHHHHHHHHHHHHHTHHHHHHHHT--TTS-SSSTHHHHHHHHHHHHHHHHHHHHHHHS-TTSPPPHHHHHHHHHHHHHHHHHHHHHHHHHHHHTHHHHHHHHHH---HHHHHHHHHHHHHHGGG-HHHHHHHHHHHHHHHHHHHHTS----SS---